Protein AF-A0A2E5I4J6-F1 (afdb_monomer_lite)

Structure (mmCIF, N/CA/C/O backbone):
data_AF-A0A2E5I4J6-F1
#
_entry.id   AF-A0A2E5I4J6-F1
#
loop_
_atom_site.group_PDB
_atom_site.id
_atom_site.type_symbol
_atom_site.label_atom_id
_atom_site.label_alt_id
_atom_site.label_comp_id
_atom_site.label_asym_id
_atom_site.label_entity_id
_atom_site.label_seq_id
_atom_site.pdbx_PDB_ins_code
_atom_site.Cartn_x
_atom_site.Cartn_y
_atom_site.Cartn_z
_atom_site.occupancy
_atom_site.B_iso_or_equiv
_atom_site.auth_seq_id
_atom_site.auth_comp_id
_atom_site.auth_asym_id
_atom_site.auth_atom_id
_atom_site.pdbx_PDB_model_num
ATOM 1 N N . MET A 1 1 ? 42.590 34.398 -25.318 1.00 35.94 1 MET A N 1
ATOM 2 C CA . MET A 1 1 ? 41.976 34.752 -24.016 1.00 35.94 1 MET A CA 1
ATOM 3 C C . MET A 1 1 ? 41.979 33.489 -23.153 1.00 35.94 1 MET A C 1
ATOM 5 O O . MET A 1 1 ? 41.363 32.518 -23.556 1.00 35.94 1 MET A O 1
ATOM 9 N N . LEU A 1 2 ? 42.979 33.320 -22.274 1.00 44.38 2 LEU A N 1
ATOM 10 C CA . LEU A 1 2 ? 42.940 33.562 -20.809 1.00 44.38 2 LEU A CA 1
ATOM 11 C C . LEU A 1 2 ? 41.944 32.632 -20.079 1.00 44.38 2 LEU A C 1
ATOM 13 O O . LEU A 1 2 ? 40.747 32.851 -20.157 1.00 44.38 2 LEU A O 1
ATOM 17 N N . VAL A 1 3 ? 42.395 31.453 -19.620 1.00 49.19 3 VAL A N 1
ATOM 18 C CA . VAL A 1 3 ? 42.924 31.086 -18.272 1.00 49.19 3 VAL A CA 1
ATOM 19 C C . VAL A 1 3 ? 41.827 30.582 -17.324 1.00 49.19 3 VAL A C 1
ATOM 21 O O . VAL A 1 3 ? 40.905 31.307 -16.979 1.00 49.19 3 VAL A O 1
ATOM 24 N N . GLY A 1 4 ? 41.988 29.343 -16.840 1.00 40.25 4 GLY A N 1
ATOM 25 C CA . GLY A 1 4 ? 41.075 28.714 -15.881 1.00 40.25 4 GLY A CA 1
ATOM 26 C C . GLY A 1 4 ? 41.658 27.503 -15.144 1.00 40.25 4 GLY A C 1
ATOM 27 O O . GLY A 1 4 ? 41.047 26.450 -15.130 1.00 40.25 4 GLY A O 1
ATOM 28 N N . ARG A 1 5 ? 42.858 27.676 -14.571 1.00 48.00 5 ARG A N 1
ATOM 29 C CA . ARG A 1 5 ? 43.406 27.019 -13.359 1.00 48.00 5 ARG A CA 1
ATOM 30 C C . ARG A 1 5 ? 43.372 25.478 -13.258 1.00 48.00 5 ARG A C 1
ATOM 32 O O . ARG A 1 5 ? 42.381 24.876 -12.864 1.00 48.00 5 ARG A O 1
ATOM 39 N N . ARG A 1 6 ? 44.557 24.865 -13.411 1.00 54.34 6 ARG A N 1
ATOM 40 C CA . ARG A 1 6 ? 44.910 23.621 -12.701 1.00 54.34 6 ARG A CA 1
ATOM 41 C C . ARG A 1 6 ? 44.964 23.947 -11.206 1.00 54.34 6 ARG A C 1
ATOM 43 O O . ARG A 1 6 ? 45.768 24.789 -10.814 1.00 54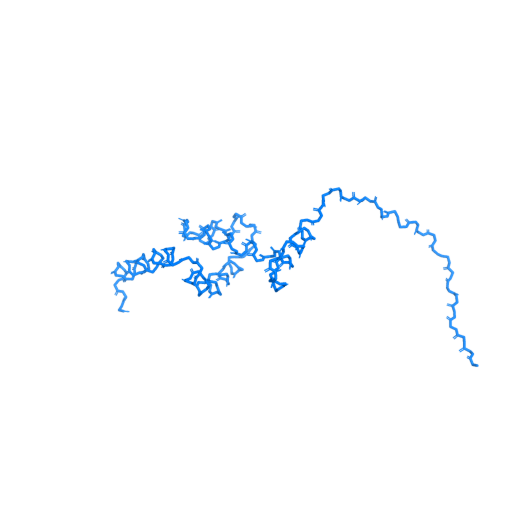.34 6 ARG A O 1
ATOM 50 N N . SER A 1 7 ? 44.102 23.322 -10.407 1.00 42.91 7 SER A N 1
ATOM 51 C CA . SER A 1 7 ? 44.206 23.340 -8.947 1.00 42.91 7 SER A CA 1
ATOM 52 C C . SER A 1 7 ? 44.821 22.035 -8.469 1.00 42.91 7 SER A C 1
ATOM 54 O O . SER A 1 7 ? 44.473 20.952 -8.934 1.00 42.91 7 SER A O 1
ATOM 56 N N . SER A 1 8 ? 45.777 22.205 -7.572 1.00 51.03 8 SER A N 1
ATOM 57 C CA . SER A 1 8 ? 46.767 21.252 -7.109 1.00 51.03 8 SER A CA 1
ATOM 58 C C . SER A 1 8 ? 46.204 20.218 -6.133 1.00 51.03 8 SER A C 1
ATOM 60 O O . SER A 1 8 ? 45.347 20.535 -5.317 1.00 51.03 8 SER A O 1
ATOM 62 N N . ASN A 1 9 ? 46.780 19.016 -6.202 1.00 50.84 9 ASN A N 1
ATOM 63 C CA . ASN A 1 9 ? 47.023 18.074 -5.107 1.00 50.84 9 ASN A CA 1
ATOM 64 C C . ASN A 1 9 ? 45.914 17.907 -4.056 1.00 50.84 9 ASN A C 1
ATOM 66 O O . ASN A 1 9 ? 45.904 18.574 -3.025 1.00 50.84 9 ASN A O 1
ATOM 70 N N . CYS A 1 10 ? 45.091 16.879 -4.245 1.00 33.69 10 CYS A N 1
ATOM 71 C CA . CYS A 1 10 ? 44.533 16.140 -3.122 1.00 33.69 10 CYS A CA 1
ATOM 72 C C . CYS A 1 10 ? 44.548 14.653 -3.476 1.00 33.69 10 CYS A C 1
ATOM 74 O O . CYS A 1 10 ? 43.651 14.136 -4.139 1.00 33.69 10 CYS A O 1
ATOM 76 N N . THR A 1 11 ? 45.626 13.982 -3.078 1.00 51.62 11 THR A N 1
ATOM 77 C CA . THR A 1 11 ? 45.676 12.527 -2.981 1.00 51.62 11 THR A CA 1
ATOM 78 C C . THR A 1 11 ? 44.728 12.131 -1.856 1.00 51.62 11 THR A C 1
ATOM 80 O O . THR A 1 11 ? 45.114 12.064 -0.695 1.00 51.62 11 THR A O 1
ATOM 83 N N . ILE A 1 12 ? 43.460 11.928 -2.183 1.00 46.75 12 ILE A N 1
ATOM 84 C CA . ILE A 1 12 ? 42.578 11.103 -1.369 1.00 46.75 12 ILE A CA 1
ATOM 85 C C . ILE A 1 12 ? 42.181 9.981 -2.301 1.00 46.75 12 ILE A C 1
ATOM 87 O O . ILE A 1 12 ? 41.328 10.139 -3.176 1.00 46.75 12 ILE A O 1
ATOM 91 N N . GLU A 1 13 ? 42.884 8.863 -2.152 1.00 47.88 13 GLU A N 1
ATOM 92 C CA . GLU A 1 13 ? 42.438 7.584 -2.664 1.00 47.88 13 GLU A CA 1
ATOM 93 C C . GLU A 1 13 ? 41.018 7.386 -2.145 1.00 47.88 13 GLU A C 1
ATOM 95 O O . GLU A 1 13 ? 40.796 7.088 -0.971 1.00 47.88 13 GLU A O 1
ATOM 100 N N . HIS A 1 14 ? 40.032 7.633 -3.005 1.00 41.09 14 HIS A N 1
ATOM 101 C CA . HIS A 1 14 ? 38.661 7.287 -2.699 1.00 41.09 14 HIS A CA 1
ATOM 102 C C . HIS A 1 14 ? 38.607 5.760 -2.757 1.00 41.09 14 HIS A C 1
ATOM 104 O O . HIS A 1 14 ? 38.321 5.155 -3.791 1.00 41.09 14 HIS A O 1
ATOM 110 N N . HIS A 1 15 ? 38.964 5.139 -1.633 1.00 50.75 15 HIS A N 1
ATOM 111 C CA . HIS A 1 15 ? 38.722 3.747 -1.296 1.00 50.75 15 HIS A CA 1
ATOM 112 C C . HIS A 1 15 ? 37.207 3.517 -1.283 1.00 50.75 15 HIS A C 1
ATOM 114 O O . HIS A 1 15 ? 36.572 3.350 -0.248 1.00 50.75 15 HIS A O 1
ATOM 120 N N . THR A 1 16 ? 36.587 3.513 -2.456 1.00 58.81 16 THR A N 1
ATOM 121 C CA . THR A 1 16 ? 35.218 3.051 -2.617 1.00 58.81 16 THR A CA 1
ATOM 122 C C . THR A 1 16 ? 35.204 1.976 -3.663 1.00 58.81 16 THR A C 1
ATOM 124 O O . THR A 1 16 ? 34.851 2.211 -4.815 1.00 58.81 16 THR A O 1
ATOM 127 N N . HIS A 1 17 ? 35.534 0.763 -3.230 1.00 49.16 17 HIS A N 1
ATOM 128 C CA . HIS A 1 17 ? 34.823 -0.373 -3.786 1.00 49.16 17 HIS A CA 1
ATOM 129 C C . HIS A 1 17 ? 34.686 -1.529 -2.806 1.00 49.16 17 HIS A C 1
ATOM 131 O O . HIS A 1 17 ? 35.149 -2.640 -3.051 1.00 49.16 17 HIS A O 1
ATOM 137 N N . CYS A 1 18 ? 33.928 -1.316 -1.730 1.00 45.81 18 CYS A N 1
ATOM 138 C CA . CYS A 1 18 ? 33.111 -2.412 -1.230 1.00 45.81 18 CYS A CA 1
ATOM 139 C C . CYS A 1 18 ? 31.972 -2.619 -2.244 1.00 45.81 18 CYS A C 1
ATOM 141 O O . CYS A 1 18 ? 30.885 -2.053 -2.147 1.00 45.81 18 CYS A O 1
ATOM 143 N N . ARG A 1 19 ? 32.239 -3.401 -3.298 1.00 54.50 19 ARG A N 1
ATOM 144 C CA . ARG A 1 19 ? 31.199 -3.893 -4.207 1.00 54.50 19 ARG A CA 1
ATOM 145 C C . ARG A 1 19 ? 30.277 -4.762 -3.360 1.00 54.50 19 ARG A C 1
ATOM 147 O O . ARG A 1 19 ? 30.559 -5.940 -3.159 1.00 54.50 19 ARG A O 1
ATOM 154 N N . ASN A 1 20 ? 29.228 -4.165 -2.801 1.00 55.38 20 ASN A N 1
ATOM 155 C CA . ASN A 1 20 ? 28.232 -4.896 -2.040 1.00 55.38 20 ASN A CA 1
ATOM 156 C C . ASN A 1 20 ? 27.684 -5.979 -2.985 1.00 55.38 20 ASN A C 1
ATOM 158 O O . ASN A 1 20 ? 27.107 -5.661 -4.027 1.00 55.38 20 ASN A O 1
ATOM 162 N N . LYS A 1 21 ? 27.976 -7.255 -2.695 1.00 52.66 21 LYS A N 1
ATOM 163 C CA . LYS A 1 21 ? 27.616 -8.407 -3.546 1.00 52.66 21 LYS A CA 1
ATOM 164 C C . LYS A 1 21 ? 26.110 -8.681 -3.544 1.00 52.66 21 LYS A C 1
ATOM 166 O O . LYS A 1 21 ? 25.644 -9.608 -4.199 1.00 52.66 21 LYS A O 1
ATOM 171 N N . ASN A 1 22 ? 25.344 -7.851 -2.848 1.00 55.41 22 ASN A N 1
ATOM 172 C CA . ASN A 1 22 ? 23.898 -7.833 -2.868 1.00 55.41 22 ASN A CA 1
ATOM 173 C C . ASN A 1 22 ? 23.490 -7.251 -4.223 1.00 55.41 22 ASN A C 1
ATOM 175 O O . ASN A 1 22 ? 23.419 -6.033 -4.401 1.00 55.41 22 ASN A O 1
ATOM 179 N N . GLY A 1 23 ? 23.310 -8.129 -5.213 1.00 58.16 23 GLY A N 1
ATOM 180 C CA . GLY A 1 23 ? 22.790 -7.766 -6.524 1.00 58.16 23 GLY A CA 1
ATOM 181 C C . GLY A 1 23 ? 21.608 -6.825 -6.338 1.00 58.16 23 GLY A C 1
ATOM 182 O O . GLY A 1 23 ? 20.638 -7.175 -5.680 1.00 58.16 23 GLY A O 1
ATOM 183 N N . ASN A 1 24 ? 21.747 -5.591 -6.825 1.00 75.94 24 ASN A N 1
ATOM 184 C CA . ASN A 1 24 ? 20.764 -4.537 -6.602 1.00 75.94 24 ASN A CA 1
ATOM 185 C C . ASN A 1 24 ? 19.378 -5.044 -7.040 1.00 75.94 24 ASN A C 1
ATOM 187 O O . ASN A 1 24 ? 19.101 -5.060 -8.242 1.00 75.94 24 ASN A O 1
ATOM 191 N N . PHE A 1 25 ? 18.516 -5.449 -6.101 1.00 82.06 25 PHE A N 1
ATOM 192 C CA . PHE A 1 25 ? 17.180 -5.976 -6.401 1.00 82.06 25 PHE A CA 1
ATOM 193 C C . PHE A 1 25 ? 16.380 -4.991 -7.254 1.00 82.06 25 PHE A C 1
ATOM 195 O O . PHE A 1 25 ? 15.679 -5.395 -8.174 1.00 82.06 25 PHE A O 1
ATOM 202 N N . SER A 1 26 ? 16.603 -3.689 -7.070 1.00 83.25 26 SER A N 1
ATOM 203 C CA . SER A 1 26 ? 16.039 -2.634 -7.911 1.00 83.25 26 SER A CA 1
ATOM 204 C C . SER A 1 26 ? 16.446 -2.742 -9.387 1.00 83.25 26 SER A C 1
ATOM 206 O O . SER A 1 26 ? 15.654 -2.400 -10.257 1.00 83.25 26 SER A O 1
ATOM 208 N N . LYS A 1 27 ? 17.668 -3.198 -9.705 1.00 84.88 27 LYS A N 1
ATOM 209 C CA . LYS A 1 27 ? 18.123 -3.408 -11.095 1.00 84.88 27 LYS A CA 1
ATOM 210 C C . LYS A 1 27 ? 17.495 -4.659 -11.703 1.00 84.88 27 LYS A C 1
ATOM 212 O O . LYS A 1 27 ? 17.101 -4.619 -12.863 1.00 84.88 27 LYS A O 1
ATOM 217 N N . ILE A 1 28 ? 17.382 -5.733 -10.920 1.00 88.88 28 ILE A N 1
ATOM 218 C CA . ILE A 1 28 ? 16.715 -6.974 -11.340 1.00 88.88 28 ILE A CA 1
ATOM 219 C C . ILE A 1 28 ? 15.233 -6.691 -11.607 1.00 88.88 28 ILE A C 1
ATOM 221 O O . ILE A 1 28 ? 14.733 -7.009 -12.680 1.00 88.88 28 ILE A O 1
ATOM 225 N N . PHE A 1 29 ? 14.570 -5.991 -10.686 1.00 88.12 29 PHE A N 1
ATOM 226 C CA . PHE A 1 29 ? 13.183 -5.568 -10.828 1.00 88.12 29 PHE A CA 1
ATOM 227 C C . PHE A 1 29 ? 12.982 -4.675 -12.053 1.00 88.12 29 PHE A C 1
ATOM 229 O O . PHE A 1 29 ? 12.117 -4.951 -12.871 1.00 88.12 29 PHE A O 1
ATOM 236 N N . LYS A 1 30 ? 13.833 -3.658 -12.253 1.00 88.12 30 LYS A N 1
ATOM 237 C CA . LYS A 1 30 ? 13.779 -2.816 -13.460 1.00 88.12 30 LYS A CA 1
ATOM 238 C C . LYS A 1 30 ? 13.922 -3.619 -14.753 1.00 88.12 30 LYS A C 1
ATOM 240 O O . LYS A 1 30 ? 13.301 -3.262 -15.748 1.00 88.12 30 LYS A O 1
ATOM 245 N N . LYS A 1 31 ? 14.746 -4.672 -14.755 1.00 89.62 31 LYS A N 1
ATOM 246 C CA . LYS A 1 31 ? 14.872 -5.564 -15.912 1.00 89.62 31 LYS A CA 1
ATOM 247 C C . LYS A 1 31 ? 13.567 -6.329 -16.139 1.00 89.62 31 LYS A C 1
ATOM 249 O O . LYS A 1 31 ? 13.003 -6.204 -17.215 1.00 89.62 31 LYS A O 1
ATOM 254 N N . ALA A 1 32 ? 13.052 -7.003 -15.112 1.00 90.38 32 ALA A N 1
ATOM 255 C CA . ALA A 1 32 ? 11.806 -7.767 -15.196 1.00 90.38 32 ALA A CA 1
ATOM 256 C C . ALA A 1 32 ? 10.614 -6.904 -15.646 1.00 90.38 32 ALA A C 1
ATOM 258 O O . ALA A 1 32 ? 9.856 -7.285 -16.528 1.00 90.38 32 ALA A O 1
ATOM 259 N N . VAL A 1 33 ? 10.486 -5.700 -15.093 1.00 91.31 33 VAL A N 1
ATOM 260 C CA . VAL A 1 33 ? 9.431 -4.743 -15.441 1.00 91.31 33 VAL A CA 1
ATOM 261 C C . VAL A 1 33 ? 9.509 -4.296 -16.906 1.00 91.31 33 VAL A C 1
ATOM 263 O O . VAL A 1 33 ? 8.482 -4.152 -17.568 1.00 91.31 33 VAL A O 1
ATOM 266 N N . ARG A 1 34 ? 10.724 -4.092 -17.428 1.00 89.75 34 ARG A N 1
ATOM 267 C CA . ARG A 1 34 ? 10.934 -3.778 -18.845 1.00 89.75 34 ARG A CA 1
ATOM 268 C C . ARG A 1 34 ? 10.584 -4.962 -19.739 1.00 89.75 34 ARG A C 1
ATOM 270 O O . ARG A 1 34 ? 9.998 -4.746 -20.792 1.00 89.75 34 ARG A O 1
ATOM 277 N N . ASP A 1 35 ? 10.905 -6.177 -19.308 1.00 91.44 35 ASP A N 1
ATOM 278 C CA . ASP A 1 35 ? 10.595 -7.398 -20.053 1.00 91.44 35 ASP A CA 1
ATOM 279 C C . ASP A 1 35 ? 9.066 -7.629 -20.137 1.00 91.44 35 ASP A C 1
ATOM 281 O O . ASP A 1 35 ? 8.574 -8.124 -21.144 1.00 91.44 35 ASP A O 1
ATOM 285 N N . ILE A 1 36 ? 8.303 -7.184 -19.127 1.00 91.69 36 ILE A N 1
ATOM 286 C CA . ILE A 1 36 ? 6.823 -7.201 -19.097 1.00 91.69 36 ILE A CA 1
ATOM 287 C C . ILE A 1 36 ? 6.207 -6.003 -19.859 1.00 91.69 36 ILE A C 1
ATOM 289 O O . ILE A 1 36 ? 4.998 -5.947 -20.072 1.00 91.69 36 ILE A O 1
ATOM 293 N N . GLY A 1 37 ? 7.017 -5.028 -20.288 1.00 90.56 37 GLY A N 1
ATOM 294 C CA . GLY A 1 37 ? 6.544 -3.850 -21.021 1.00 90.56 37 GLY A CA 1
ATOM 295 C C . GLY A 1 37 ? 5.838 -2.796 -20.160 1.00 90.56 37 GLY A C 1
ATOM 296 O O . GLY A 1 37 ? 5.078 -1.997 -20.697 1.00 90.56 37 GLY A O 1
ATOM 297 N N . ARG A 1 38 ? 6.089 -2.766 -18.842 1.00 85.62 38 ARG A N 1
ATOM 298 C CA . ARG A 1 38 ? 5.465 -1.823 -17.888 1.00 85.62 38 ARG A CA 1
ATOM 299 C C . ARG A 1 38 ? 6.473 -0.906 -17.176 1.00 85.62 38 ARG A C 1
ATOM 301 O O . ARG A 1 38 ? 6.537 -0.898 -15.946 1.00 85.62 38 ARG A O 1
ATOM 308 N N . PRO A 1 39 ? 7.318 -0.149 -17.902 1.00 84.00 39 PRO A N 1
ATOM 309 C CA . PRO A 1 39 ? 8.452 0.599 -17.341 1.00 84.00 39 PRO A CA 1
ATOM 310 C C . PRO A 1 39 ? 8.085 1.656 -16.282 1.00 84.00 39 PRO A C 1
ATOM 312 O O . PRO A 1 39 ? 8.970 2.139 -15.572 1.00 84.00 39 PRO A O 1
ATOM 315 N N . GLU A 1 40 ? 6.810 2.023 -16.163 1.00 84.25 40 GLU A N 1
ATOM 316 C CA . GLU A 1 40 ? 6.270 2.911 -15.137 1.00 84.25 40 GLU A CA 1
ATOM 317 C C . GLU A 1 40 ? 6.336 2.324 -13.717 1.00 84.25 40 GLU A C 1
ATOM 319 O O . GLU A 1 40 ? 6.349 3.082 -12.739 1.00 84.25 40 GLU A O 1
ATOM 324 N N . LEU A 1 41 ? 6.419 0.993 -13.581 1.00 84.88 41 LEU A N 1
ATOM 325 C CA . LEU A 1 41 ? 6.458 0.330 -12.280 1.00 84.88 41 LEU A CA 1
ATOM 326 C C . LEU A 1 41 ? 7.798 0.557 -11.570 1.00 84.88 41 LEU A C 1
ATOM 328 O O . LEU A 1 41 ? 8.888 0.290 -12.084 1.00 84.88 41 LEU A O 1
ATOM 332 N N . LYS A 1 42 ? 7.711 1.019 -10.321 1.00 85.19 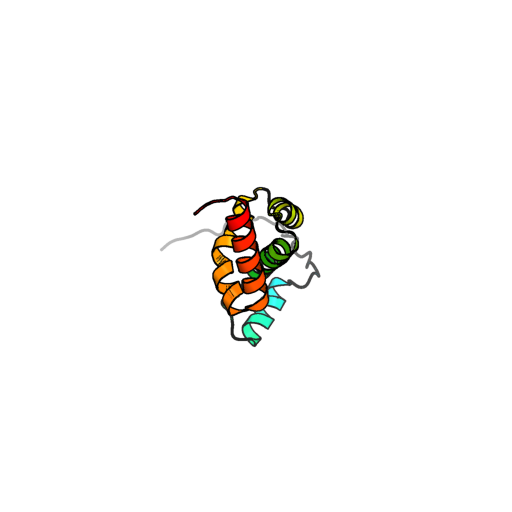42 LYS A N 1
ATOM 333 C CA . LYS A 1 42 ? 8.860 1.298 -9.456 1.00 85.19 42 LYS A CA 1
ATOM 334 C C . LYS A 1 42 ? 8.956 0.259 -8.350 1.00 85.19 42 LYS A C 1
ATOM 336 O O . LYS A 1 42 ? 7.958 -0.296 -7.912 1.00 85.19 42 LYS A O 1
ATOM 341 N N . PHE A 1 43 ? 10.169 0.059 -7.841 1.00 84.31 43 PHE A N 1
ATOM 342 C CA . PHE A 1 43 ? 10.424 -0.898 -6.760 1.00 84.31 43 PHE A CA 1
ATOM 343 C C . PHE A 1 43 ? 9.619 -0.587 -5.485 1.00 84.31 43 PHE A C 1
ATOM 345 O O . PHE A 1 43 ? 9.201 -1.500 -4.784 1.00 84.31 43 PHE A O 1
ATOM 352 N N . HIS A 1 44 ? 9.346 0.695 -5.213 1.00 83.62 44 HIS A N 1
ATOM 353 C CA . HIS A 1 44 ? 8.515 1.112 -4.079 1.00 83.62 44 HIS A CA 1
ATOM 354 C C . HIS A 1 44 ? 7.066 0.613 -4.173 1.00 83.62 44 HIS A C 1
ATOM 356 O O . HIS A 1 44 ? 6.483 0.307 -3.140 1.00 83.62 44 HIS A O 1
ATOM 362 N N . ASN A 1 45 ? 6.539 0.399 -5.383 1.00 82.38 45 ASN A N 1
ATOM 363 C CA . ASN A 1 45 ? 5.171 -0.080 -5.587 1.00 82.38 45 ASN A CA 1
ATOM 364 C C . ASN A 1 45 ? 4.953 -1.476 -4.978 1.00 82.38 45 ASN A C 1
ATOM 366 O O . ASN A 1 45 ? 3.839 -1.803 -4.581 1.00 82.38 45 ASN A O 1
ATOM 370 N N . LEU A 1 46 ? 6.011 -2.293 -4.864 1.00 85.62 46 LEU A N 1
ATOM 371 C CA . LEU A 1 46 ? 5.938 -3.599 -4.199 1.00 85.62 46 LEU A CA 1
ATOM 372 C C . LEU A 1 46 ? 5.578 -3.457 -2.720 1.00 85.62 46 LEU A C 1
ATOM 374 O O . LEU A 1 46 ? 4.747 -4.199 -2.204 1.00 85.62 46 LEU A O 1
ATOM 378 N N . ARG A 1 47 ? 6.194 -2.484 -2.043 1.00 85.44 47 ARG A N 1
ATOM 379 C CA . ARG A 1 47 ? 5.925 -2.207 -0.631 1.00 85.44 47 ARG A CA 1
ATOM 380 C C . ARG A 1 47 ? 4.515 -1.664 -0.441 1.00 85.44 47 ARG A C 1
ATOM 382 O O . ARG A 1 47 ? 3.846 -2.052 0.509 1.00 85.44 47 ARG A O 1
ATOM 389 N N . ASP A 1 48 ? 4.069 -0.823 -1.366 1.00 81.62 48 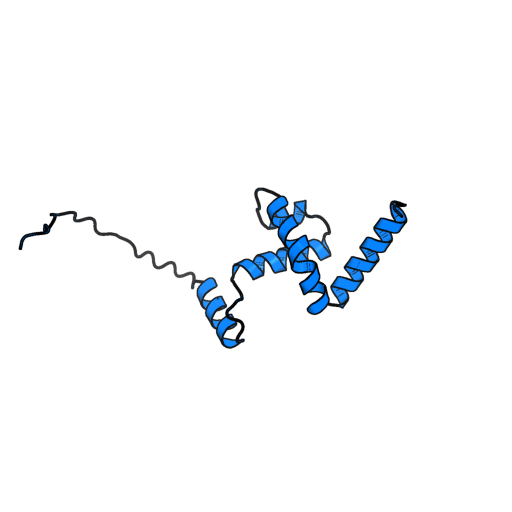ASP A N 1
ATOM 390 C CA . ASP A 1 48 ? 2.718 -0.266 -1.352 1.00 81.62 48 ASP A CA 1
ATOM 391 C C . ASP A 1 48 ? 1.667 -1.380 -1.537 1.00 81.62 48 ASP A C 1
ATOM 393 O O . ASP A 1 48 ? 0.696 -1.449 -0.788 1.00 81.62 48 ASP A O 1
ATOM 397 N N . THR A 1 49 ? 1.920 -2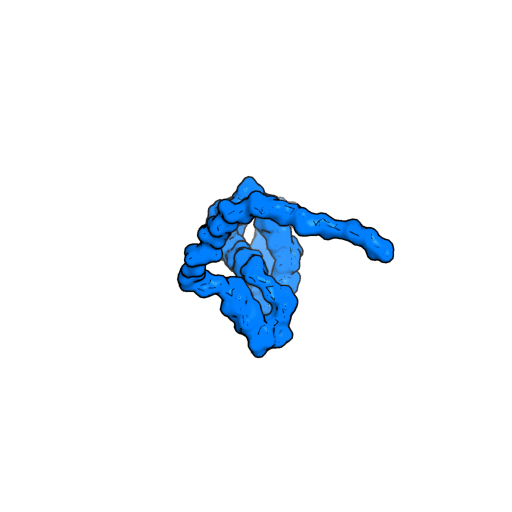.320 -2.457 1.00 83.25 49 THR A N 1
ATOM 398 C CA . THR A 1 49 ? 1.052 -3.489 -2.694 1.00 83.25 49 THR A CA 1
ATOM 399 C C . THR A 1 49 ? 0.992 -4.392 -1.460 1.00 83.25 49 THR A C 1
ATOM 401 O O . THR A 1 49 ? -0.087 -4.801 -1.038 1.00 83.25 49 THR A O 1
ATOM 404 N N . PHE A 1 50 ? 2.140 -4.663 -0.829 1.00 86.44 50 PHE A N 1
ATOM 405 C CA . PHE A 1 50 ? 2.202 -5.444 0.408 1.00 86.44 50 PHE A CA 1
ATOM 406 C C . PHE A 1 50 ? 1.412 -4.787 1.548 1.00 86.44 50 PHE A C 1
ATOM 408 O O . PHE A 1 50 ? 0.686 -5.474 2.264 1.00 86.44 50 PHE A O 1
ATOM 415 N N . ALA A 1 51 ? 1.513 -3.462 1.693 1.00 84.75 51 ALA A N 1
ATOM 416 C CA . ALA A 1 51 ? 0.755 -2.718 2.693 1.00 84.75 51 ALA A CA 1
ATOM 417 C C . ALA A 1 51 ? -0.757 -2.911 2.513 1.00 84.75 51 ALA A C 1
ATOM 419 O O . ALA A 1 51 ? -1.469 -3.140 3.489 1.00 84.75 51 ALA A O 1
ATOM 420 N N . LEU A 1 52 ? -1.234 -2.860 1.266 1.00 80.31 52 LEU A N 1
ATOM 421 C CA . LEU A 1 52 ? -2.643 -3.049 0.938 1.00 80.31 52 LEU A CA 1
ATOM 422 C C . LEU A 1 52 ? -3.098 -4.483 1.230 1.00 80.31 52 LEU A C 1
ATOM 424 O O . LEU A 1 52 ? -4.110 -4.669 1.896 1.00 80.31 52 LEU A O 1
ATOM 428 N N . MET A 1 53 ? -2.326 -5.487 0.805 1.00 82.56 53 MET A N 1
ATOM 429 C CA . MET A 1 53 ? -2.634 -6.898 1.071 1.00 82.56 53 MET A CA 1
ATOM 430 C C . MET A 1 53 ? -2.722 -7.186 2.573 1.00 82.56 53 MET A C 1
ATOM 432 O O . MET A 1 53 ? -3.720 -7.733 3.035 1.00 82.56 53 MET A O 1
ATOM 436 N N . ARG A 1 54 ? -1.730 -6.744 3.357 1.00 85.88 54 ARG A N 1
ATOM 437 C CA . ARG A 1 54 ? -1.743 -6.917 4.817 1.00 85.88 54 ARG A CA 1
ATOM 438 C C . ARG A 1 54 ? -2.888 -6.173 5.477 1.00 85.88 54 ARG A C 1
ATOM 440 O O . ARG A 1 54 ? -3.511 -6.714 6.380 1.00 85.88 54 ARG A O 1
ATOM 447 N N . TYR A 1 55 ? -3.196 -4.964 5.016 1.00 84.25 55 TYR A N 1
ATOM 448 C CA . TYR A 1 55 ? -4.340 -4.221 5.530 1.00 84.25 55 TYR A CA 1
ATOM 449 C C . TYR A 1 55 ? -5.662 -4.936 5.241 1.00 84.25 55 TYR A C 1
ATOM 451 O O . TYR A 1 55 ? -6.529 -4.964 6.107 1.00 84.25 55 TYR A O 1
ATOM 459 N N . LEU A 1 56 ? -5.831 -5.542 4.065 1.00 79.12 56 LEU A N 1
ATOM 460 C CA . LEU A 1 56 ? -7.045 -6.297 3.747 1.00 79.12 56 LEU A CA 1
ATOM 461 C C . LEU A 1 56 ? -7.220 -7.512 4.664 1.00 79.12 56 LEU A C 1
ATOM 463 O O . LEU A 1 56 ? -8.353 -7.788 5.061 1.00 79.12 56 LEU A O 1
ATOM 467 N N . GLU A 1 57 ? -6.116 -8.175 5.023 1.00 80.94 57 GLU A N 1
ATOM 468 C CA . GLU A 1 57 ? -6.079 -9.310 5.952 1.00 80.94 57 GLU A CA 1
ATOM 469 C C . GLU A 1 57 ? -6.333 -8.903 7.412 1.00 80.94 57 GLU A C 1
ATOM 471 O O . GLU A 1 57 ? -7.184 -9.495 8.071 1.00 80.94 57 GLU A O 1
ATOM 476 N N . THR A 1 58 ? -5.582 -7.930 7.942 1.00 83.31 58 THR A N 1
ATOM 477 C CA . THR A 1 58 ? -5.587 -7.607 9.382 1.00 83.31 58 THR A CA 1
ATOM 478 C C . THR A 1 58 ? -6.557 -6.495 9.756 1.00 83.31 58 THR A C 1
ATOM 480 O O . THR A 1 58 ? -6.995 -6.434 10.900 1.00 83.31 58 THR A O 1
ATOM 483 N N . ARG A 1 59 ? -6.869 -5.591 8.818 1.00 76.38 59 ARG A N 1
ATOM 484 C CA . ARG A 1 59 ? -7.665 -4.361 9.008 1.00 76.38 59 ARG A CA 1
ATOM 485 C C . ARG A 1 59 ? -7.126 -3.382 10.050 1.00 76.38 59 ARG A C 1
ATOM 487 O O . ARG A 1 59 ? -7.756 -2.361 10.310 1.00 76.38 59 ARG A O 1
ATOM 494 N N . ASP A 1 60 ? -5.926 -3.624 10.564 1.00 84.19 60 ASP A N 1
ATOM 495 C CA . ASP A 1 60 ? -5.235 -2.733 11.484 1.00 84.19 60 ASP A CA 1
ATOM 496 C C . ASP A 1 60 ? -4.110 -1.986 10.757 1.00 84.19 60 ASP A C 1
ATOM 498 O O . ASP A 1 60 ? -3.031 -2.516 10.472 1.00 84.19 60 ASP A O 1
ATOM 502 N N . ILE A 1 61 ? -4.361 -0.709 10.470 1.00 83.75 61 ILE A N 1
ATOM 503 C CA . ILE A 1 61 ? -3.393 0.160 9.802 1.00 83.75 61 ILE A CA 1
ATOM 504 C C . ILE A 1 61 ? -2.155 0.448 10.665 1.00 83.75 61 ILE A C 1
ATOM 506 O O . ILE A 1 61 ? -1.068 0.669 10.125 1.00 83.75 61 ILE A O 1
ATOM 510 N N . TYR A 1 62 ? -2.279 0.416 11.994 1.00 86.56 62 TYR A N 1
ATOM 511 C CA . TYR A 1 62 ? -1.161 0.623 12.911 1.00 86.56 62 TYR A CA 1
ATOM 512 C C . TYR A 1 62 ? -0.236 -0.585 12.901 1.00 86.56 62 TYR A C 1
ATOM 514 O O . TYR A 1 62 ? 0.986 -0.422 12.830 1.00 86.56 62 TYR A O 1
ATOM 522 N N . GLN A 1 63 ? -0.812 -1.789 12.895 1.00 86.44 63 GLN A N 1
ATOM 523 C CA . GLN A 1 63 ? -0.053 -3.022 12.731 1.00 86.44 63 GLN A CA 1
ATOM 524 C C . GLN A 1 63 ? 0.720 -3.014 11.408 1.00 86.44 63 GLN A C 1
ATOM 526 O O . GLN A 1 63 ? 1.936 -3.199 11.412 1.00 86.44 63 GLN A O 1
ATOM 531 N N . VAL A 1 64 ? 0.051 -2.713 10.292 1.00 86.94 64 VAL A N 1
ATOM 532 C CA . VAL A 1 64 ? 0.698 -2.637 8.972 1.00 86.94 64 VAL A CA 1
ATOM 533 C C . VAL A 1 64 ? 1.795 -1.571 8.956 1.00 86.94 64 VAL A C 1
ATOM 535 O O . VAL A 1 64 ? 2.903 -1.817 8.485 1.00 86.94 64 VAL A O 1
ATOM 538 N N . SER A 1 65 ? 1.538 -0.391 9.526 1.00 85.81 65 SER A N 1
ATOM 539 C CA . SER A 1 65 ? 2.538 0.675 9.645 1.00 85.81 65 SER A CA 1
ATOM 540 C C . SER A 1 65 ? 3.770 0.230 10.440 1.00 85.81 65 SER A C 1
ATOM 542 O O . SER A 1 65 ? 4.893 0.594 10.083 1.00 85.81 65 SER A O 1
ATOM 544 N N . LYS A 1 66 ? 3.581 -0.570 11.497 1.00 87.38 66 LYS A N 1
ATOM 545 C CA . LYS A 1 66 ? 4.660 -1.120 12.325 1.00 87.38 66 LYS A CA 1
ATOM 546 C C . LYS A 1 66 ? 5.447 -2.208 11.595 1.00 87.38 66 LYS A C 1
ATOM 548 O O . LYS A 1 66 ? 6.672 -2.182 11.648 1.00 87.38 66 LYS A O 1
ATOM 553 N N . GLU A 1 67 ? 4.770 -3.106 10.880 1.00 86.62 67 GLU A N 1
ATOM 554 C CA . GLU A 1 67 ? 5.395 -4.136 10.033 1.00 86.62 67 GLU A CA 1
ATOM 555 C C . GLU A 1 67 ? 6.231 -3.510 8.911 1.00 86.62 67 GLU A C 1
ATOM 557 O O . GLU A 1 67 ? 7.326 -3.973 8.598 1.00 86.62 67 GLU A O 1
ATOM 562 N N . LEU A 1 68 ? 5.751 -2.402 8.346 1.00 86.12 68 LEU A N 1
ATOM 563 C CA . LEU A 1 68 ? 6.503 -1.620 7.375 1.00 86.12 68 LEU A CA 1
ATOM 564 C C . LEU A 1 68 ? 7.646 -0.834 8.030 1.00 86.12 68 LEU A C 1
ATOM 566 O O . LEU A 1 68 ? 8.604 -0.506 7.340 1.00 86.12 68 LEU A O 1
ATOM 570 N N . GLY A 1 69 ? 7.577 -0.505 9.319 1.00 86.12 69 GLY A N 1
ATOM 571 C CA . GLY A 1 69 ? 8.544 0.373 9.981 1.00 86.12 69 GLY A CA 1
ATOM 572 C C . GLY A 1 69 ? 8.383 1.846 9.588 1.00 86.12 69 GLY A C 1
ATOM 57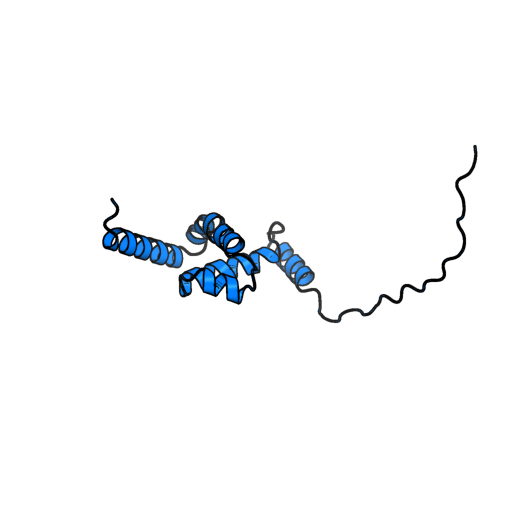3 O O . GLY A 1 69 ? 9.369 2.572 9.469 1.00 86.12 69 GLY A O 1
ATOM 574 N N . HIS A 1 70 ? 7.154 2.297 9.323 1.00 84.12 70 HIS A N 1
ATOM 575 C CA . HIS A 1 70 ? 6.866 3.712 9.094 1.00 84.12 70 HIS A CA 1
ATOM 576 C C . HIS A 1 70 ? 6.771 4.470 10.418 1.00 84.12 70 HIS A C 1
ATOM 578 O O . HIS A 1 70 ? 6.040 4.075 11.323 1.00 84.12 70 HIS A O 1
ATOM 584 N N . SER A 1 71 ? 7.450 5.615 10.497 1.00 78.38 71 SER A N 1
ATOM 585 C CA . SER A 1 71 ? 7.391 6.511 11.659 1.00 78.38 71 SER A CA 1
ATOM 586 C C . SER A 1 71 ? 6.022 7.174 11.840 1.00 78.38 71 SER A C 1
ATOM 588 O O . SER A 1 71 ? 5.725 7.691 12.912 1.00 78.38 71 SER A O 1
ATOM 590 N N . SER A 1 72 ? 5.193 7.198 10.792 1.00 76.38 72 SER A N 1
ATOM 591 C CA . SER A 1 72 ? 3.849 7.770 10.829 1.00 76.38 72 SER A CA 1
ATOM 592 C C . SER A 1 72 ? 2.875 6.951 9.991 1.00 76.38 72 SER A C 1
ATOM 594 O O . SER A 1 72 ? 3.145 6.632 8.832 1.00 76.38 72 SER A O 1
ATOM 596 N N . VAL A 1 73 ? 1.704 6.699 10.571 1.00 77.25 73 VAL A N 1
ATOM 597 C CA . VAL A 1 73 ? 0.589 5.959 9.963 1.00 77.25 73 VAL A CA 1
ATOM 598 C C . VAL A 1 73 ? 0.029 6.674 8.731 1.00 77.25 73 VAL A C 1
ATOM 600 O O . VAL A 1 73 ? -0.444 6.021 7.806 1.00 77.25 73 VAL A O 1
ATOM 603 N N . LYS A 1 74 ? 0.195 8.002 8.645 1.00 71.56 74 LYS A N 1
ATOM 604 C CA . LYS A 1 74 ? -0.243 8.818 7.499 1.00 71.56 74 LYS A CA 1
ATOM 605 C C . LYS A 1 74 ? 0.378 8.386 6.170 1.00 71.56 74 LYS A C 1
ATOM 607 O O . LYS A 1 74 ? -0.236 8.536 5.117 1.00 71.56 74 LYS A O 1
ATOM 612 N N . VAL A 1 75 ? 1.602 7.849 6.201 1.00 68.38 75 VAL A N 1
ATOM 613 C CA . VAL A 1 75 ? 2.257 7.316 4.995 1.00 68.38 75 VAL A CA 1
ATOM 614 C C . VAL A 1 75 ? 1.504 6.084 4.495 1.00 68.38 75 VAL A C 1
ATOM 616 O O . VAL A 1 75 ? 1.327 5.922 3.293 1.00 68.38 75 VAL A O 1
ATOM 619 N N . THR A 1 76 ? 1.003 5.267 5.421 1.00 71.44 76 THR A N 1
ATOM 620 C CA . THR A 1 76 ? 0.247 4.049 5.133 1.00 71.44 76 THR A CA 1
ATOM 621 C C . THR A 1 76 ? -1.187 4.355 4.676 1.00 71.44 76 THR A C 1
ATOM 623 O O . THR A 1 76 ? -1.676 3.723 3.743 1.00 71.44 76 THR A O 1
ATOM 626 N N . GLU A 1 77 ? -1.829 5.384 5.245 1.00 7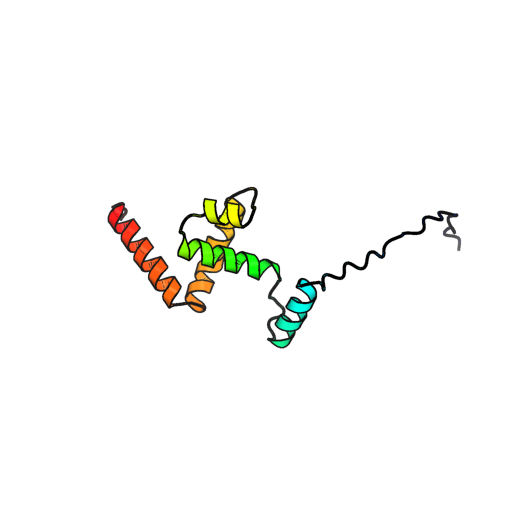3.88 77 GLU A N 1
ATOM 627 C CA . GLU A 1 77 ? -3.168 5.857 4.834 1.00 73.88 77 GLU A CA 1
ATOM 628 C C . GLU A 1 77 ? -3.225 6.263 3.358 1.00 73.88 77 GLU A C 1
ATOM 630 O O . GLU A 1 77 ? -4.210 5.987 2.668 1.00 73.88 77 GLU A O 1
ATOM 635 N N . LYS A 1 78 ? -2.148 6.877 2.853 1.00 72.38 78 LYS A N 1
ATOM 636 C CA . LYS A 1 78 ? -2.040 7.291 1.450 1.00 72.38 78 LYS A CA 1
ATOM 637 C C . LYS A 1 78 ? -2.150 6.109 0.480 1.00 72.38 78 LYS A C 1
ATOM 639 O O . LYS A 1 78 ? -2.695 6.267 -0.609 1.00 72.38 78 LYS A O 1
ATOM 644 N N . TYR A 1 79 ? -1.660 4.926 0.850 1.00 70.06 79 TYR A N 1
ATOM 645 C CA . TYR A 1 79 ? -1.766 3.746 -0.016 1.00 70.06 79 TYR A CA 1
ATOM 646 C C . TYR A 1 79 ? -3.202 3.259 -0.134 1.00 70.06 79 TYR A C 1
ATOM 648 O O . TYR A 1 79 ? -3.651 2.939 -1.234 1.00 70.06 79 TYR A O 1
ATOM 656 N N . LEU A 1 80 ? -3.934 3.280 0.980 1.00 69.94 80 LEU A N 1
ATOM 657 C CA . LEU A 1 80 ? -5.332 2.866 1.016 1.00 69.94 80 LEU A CA 1
ATOM 658 C C . LEU A 1 80 ? -6.188 3.764 0.122 1.00 69.94 80 LEU A C 1
ATOM 660 O O . LEU A 1 80 ? -6.989 3.276 -0.661 1.00 69.94 80 LEU A O 1
ATOM 664 N N . THR A 1 81 ? -5.981 5.078 0.159 1.00 68.38 81 THR A N 1
ATOM 665 C CA . THR A 1 81 ? -6.776 6.005 -0.664 1.00 68.38 81 THR A CA 1
ATOM 666 C C . THR A 1 81 ? -6.472 5.900 -2.158 1.00 68.38 81 THR A C 1
ATOM 668 O O . THR A 1 81 ? -7.380 6.032 -2.972 1.00 68.38 81 THR A O 1
ATOM 671 N N . HIS A 1 82 ? -5.212 5.668 -2.535 1.00 63.34 82 HIS A N 1
ATOM 672 C CA . HIS A 1 82 ? -4.791 5.690 -3.939 1.00 63.34 82 HIS A CA 1
ATOM 673 C C . HIS A 1 82 ? -4.947 4.350 -4.673 1.00 63.34 82 HIS A C 1
ATOM 675 O O . HIS A 1 82 ? -5.065 4.365 -5.896 1.00 63.34 82 HIS A O 1
ATOM 681 N N . GLN A 1 83 ? -4.913 3.209 -3.973 1.00 66.12 83 GLN A N 1
ATOM 682 C CA . GLN A 1 83 ? -4.880 1.886 -4.616 1.00 66.12 83 GLN A CA 1
ATOM 683 C C . GLN A 1 83 ? -6.158 1.059 -4.459 1.00 66.12 83 GLN A C 1
ATOM 685 O O . GLN A 1 83 ? -6.265 0.025 -5.110 1.00 66.12 83 GLN A O 1
ATOM 690 N N . LEU A 1 84 ? -7.156 1.502 -3.685 1.00 64.69 84 LEU A N 1
ATOM 691 C CA . LEU A 1 84 ? -8.459 0.817 -3.641 1.00 64.69 84 LEU A CA 1
ATOM 692 C C . LEU A 1 84 ? -9.116 0.724 -5.029 1.00 64.69 84 LEU A C 1
ATOM 694 O O . LEU A 1 84 ? -9.708 -0.298 -5.359 1.00 64.69 84 LEU A O 1
ATOM 698 N N . SER A 1 85 ? -8.944 1.747 -5.869 1.00 62.22 85 SER A N 1
ATOM 699 C CA . SER A 1 85 ? -9.431 1.745 -7.255 1.00 62.22 85 SER A CA 1
ATOM 700 C C . SER A 1 85 ? -8.695 0.745 -8.154 1.00 62.22 85 SER A C 1
ATOM 702 O O . SER A 1 85 ? -9.306 0.157 -9.041 1.00 62.22 85 SER A O 1
ATOM 704 N N . MET A 1 86 ? -7.397 0.514 -7.923 1.00 66.69 86 MET A N 1
ATOM 705 C CA . MET A 1 86 ? -6.635 -0.532 -8.622 1.00 66.69 86 MET A CA 1
ATOM 706 C C . MET A 1 86 ? -6.983 -1.929 -8.107 1.00 66.69 86 MET A C 1
ATOM 708 O O . MET A 1 86 ? -7.063 -2.865 -8.894 1.00 66.69 86 MET A O 1
ATOM 712 N N . LEU A 1 87 ? -7.245 -2.070 -6.806 1.00 68.19 87 LEU A N 1
ATOM 713 C CA . LEU A 1 87 ? -7.632 -3.340 -6.197 1.00 68.19 87 LEU A CA 1
ATOM 714 C C . LEU A 1 87 ? -8.947 -3.877 -6.777 1.00 68.19 87 LEU A C 1
ATOM 716 O O . LEU A 1 87 ? -9.052 -5.077 -7.004 1.00 68.19 87 LEU A O 1
ATOM 720 N N . GLU A 1 88 ? -9.925 -3.011 -7.056 1.00 63.97 88 GLU A N 1
ATOM 721 C CA . GLU A 1 88 ? -11.166 -3.412 -7.739 1.00 63.97 88 GLU A CA 1
ATOM 722 C C . GLU A 1 88 ? -10.918 -3.984 -9.138 1.00 63.97 88 GLU A C 1
ATOM 724 O O . GLU A 1 88 ? -11.583 -4.943 -9.531 1.00 63.97 88 GLU A O 1
ATOM 729 N N . ALA A 1 89 ? -9.959 -3.418 -9.873 1.00 66.38 89 ALA A N 1
ATOM 730 C CA . ALA A 1 89 ? -9.629 -3.855 -11.224 1.00 66.38 89 ALA A CA 1
ATOM 731 C C . ALA A 1 89 ? -8.797 -5.148 -11.236 1.00 66.38 89 ALA A C 1
ATOM 733 O O . ALA A 1 89 ? -9.068 -6.042 -12.037 1.00 66.38 89 ALA A O 1
ATOM 734 N N . ASP A 1 90 ? -7.805 -5.254 -10.348 1.00 70.75 90 ASP A N 1
ATOM 735 C CA . ASP A 1 90 ? -6.853 -6.369 -10.331 1.00 70.75 90 ASP A CA 1
ATOM 736 C C . ASP A 1 90 ? -7.362 -7.573 -9.511 1.00 70.75 90 ASP A C 1
ATOM 738 O O . ASP A 1 90 ? -7.056 -8.722 -9.835 1.00 70.75 90 ASP A O 1
ATOM 742 N N . PHE A 1 91 ? -8.164 -7.338 -8.465 1.00 70.62 91 PHE A N 1
ATOM 743 C CA . PHE A 1 91 ? -8.622 -8.363 -7.521 1.00 70.62 91 PHE A CA 1
ATOM 744 C C . PHE A 1 91 ? -10.101 -8.178 -7.130 1.00 70.62 91 PHE A C 1
ATOM 746 O O . PHE A 1 91 ? -10.421 -7.831 -5.986 1.00 70.62 91 PHE A O 1
ATOM 753 N N . PRO A 1 92 ? -11.039 -8.475 -8.047 1.00 73.38 92 PRO A N 1
ATOM 754 C CA . PRO A 1 92 ? -12.463 -8.220 -7.832 1.00 73.38 92 PRO A CA 1
ATOM 755 C C . PRO A 1 92 ? -13.065 -8.998 -6.648 1.00 73.38 92 PRO A C 1
ATOM 757 O O . PRO A 1 92 ? -14.051 -8.550 -6.065 1.00 73.38 92 PRO A O 1
ATOM 760 N N . SER A 1 93 ? -12.491 -10.146 -6.265 1.00 75.38 93 SER A N 1
ATOM 761 C CA . SER A 1 93 ? -12.907 -10.904 -5.073 1.00 75.38 93 SER A CA 1
ATOM 762 C C . SER A 1 93 ? -12.555 -10.176 -3.772 1.00 75.38 93 SER A C 1
ATOM 764 O O . SER A 1 93 ? -13.434 -9.951 -2.946 1.00 75.38 93 SER A O 1
ATOM 766 N N . LEU A 1 94 ? -11.306 -9.720 -3.634 1.00 70.50 94 LEU A N 1
ATOM 767 C CA . LEU A 1 94 ? -10.827 -8.967 -2.468 1.00 70.50 94 LEU A CA 1
ATOM 768 C C . LEU A 1 94 ? -11.577 -7.641 -2.298 1.00 70.50 94 LEU A C 1
ATOM 770 O O . LEU A 1 94 ? -11.909 -7.250 -1.179 1.00 70.50 94 LEU A O 1
ATOM 774 N N . ALA A 1 95 ? -11.884 -6.965 -3.406 1.00 73.12 95 ALA A N 1
ATOM 775 C CA . ALA A 1 95 ? -12.687 -5.750 -3.380 1.00 73.12 95 ALA A CA 1
ATOM 776 C C . ALA A 1 95 ? -14.130 -6.004 -2.918 1.00 73.12 95 ALA A C 1
ATOM 778 O O . ALA A 1 95 ? -14.677 -5.227 -2.134 1.00 73.12 95 ALA A O 1
ATOM 779 N N . ARG A 1 96 ? -14.745 -7.112 -3.356 1.00 75.94 96 ARG A N 1
ATOM 780 C CA . ARG A 1 96 ? -16.079 -7.522 -2.894 1.00 75.94 96 ARG A CA 1
ATOM 781 C C . ARG A 1 96 ? -16.109 -7.761 -1.393 1.00 75.94 96 ARG A C 1
ATOM 783 O O . ARG A 1 96 ? -17.000 -7.235 -0.731 1.00 75.94 96 ARG A O 1
ATOM 790 N N . ASP A 1 97 ? -15.127 -8.484 -0.867 1.00 77.31 97 ASP A N 1
ATOM 791 C CA . ASP A 1 97 ? -15.025 -8.766 0.565 1.00 77.31 97 ASP A CA 1
ATOM 792 C C . ASP A 1 97 ? -14.811 -7.476 1.370 1.00 77.31 97 ASP A C 1
ATOM 794 O O . ASP A 1 97 ? -15.461 -7.255 2.395 1.00 77.31 97 ASP A O 1
ATOM 798 N N . TYR A 1 98 ? -13.973 -6.563 0.865 1.00 76.56 98 TYR A N 1
ATOM 799 C CA . TYR A 1 98 ? -13.776 -5.238 1.453 1.00 76.56 98 TYR A CA 1
ATOM 800 C C . TYR A 1 98 ? -15.073 -4.422 1.516 1.00 76.56 98 TYR A C 1
ATOM 802 O O . TYR A 1 98 ? -15.427 -3.910 2.581 1.00 76.56 98 TYR A O 1
ATOM 810 N N . ASN A 1 99 ? -15.800 -4.338 0.401 1.00 76.38 99 ASN A N 1
ATOM 811 C CA . ASN A 1 99 ? -17.039 -3.570 0.298 1.00 76.38 99 ASN A CA 1
ATOM 812 C C . ASN A 1 99 ? -18.173 -4.184 1.135 1.00 76.38 99 ASN A C 1
ATOM 814 O O . ASN A 1 99 ? -18.886 -3.453 1.820 1.00 76.38 99 ASN A O 1
ATOM 818 N N . ALA A 1 100 ? -18.317 -5.513 1.140 1.00 76.69 100 ALA A N 1
ATOM 819 C CA . ALA A 1 100 ? -19.319 -6.216 1.942 1.00 76.69 100 ALA A CA 1
ATOM 820 C C . ALA A 1 100 ? -19.111 -5.990 3.448 1.00 76.69 100 ALA A C 1
ATOM 822 O O . ALA A 1 100 ? -20.065 -5.732 4.182 1.00 76.69 100 ALA A O 1
ATOM 823 N N . GLN A 1 101 ? -17.860 -6.019 3.907 1.00 71.56 101 GLN A N 1
ATOM 824 C CA . GLN A 1 101 ? -17.528 -5.769 5.309 1.00 71.56 101 GLN A CA 1
ATOM 825 C C . GLN A 1 101 ? -17.697 -4.298 5.696 1.00 71.56 101 GLN A C 1
ATOM 827 O O . GLN A 1 101 ? -18.222 -4.010 6.767 1.00 71.56 101 GLN A O 1
ATOM 832 N N . LYS A 1 102 ? -17.339 -3.363 4.808 1.00 75.06 102 LYS A N 1
ATOM 833 C CA . LYS A 1 102 ? -17.586 -1.929 5.018 1.00 75.06 102 LYS A CA 1
ATOM 834 C C . LYS A 1 102 ? -19.083 -1.620 5.099 1.00 75.06 102 LYS A C 1
ATOM 836 O O . LYS A 1 102 ? -19.504 -0.793 5.904 1.00 75.06 102 LYS A O 1
ATOM 841 N N . GLN A 1 103 ? -19.896 -2.314 4.302 1.00 75.81 103 GLN A N 1
ATOM 842 C CA . GLN A 1 103 ? -21.351 -2.233 4.377 1.00 75.81 103 GLN A CA 1
ATOM 843 C C . GLN A 1 103 ? -21.878 -2.793 5.707 1.00 75.81 103 GLN A C 1
ATOM 845 O O . GLN A 1 103 ? -22.745 -2.173 6.317 1.00 75.81 103 GLN A O 1
ATOM 850 N N . ALA A 1 104 ? -21.336 -3.915 6.191 1.00 76.69 104 ALA A N 1
ATOM 851 C CA . ALA A 1 104 ? -21.696 -4.480 7.493 1.00 76.69 104 ALA A CA 1
ATOM 852 C C . ALA A 1 104 ? -21.337 -3.540 8.657 1.00 76.69 104 ALA A C 1
ATOM 854 O O . ALA A 1 104 ? -22.157 -3.327 9.546 1.00 76.69 104 ALA A O 1
ATOM 855 N N . GLU A 1 105 ? -20.156 -2.921 8.622 1.00 76.06 105 GLU A N 1
ATOM 856 C CA . GLU A 1 105 ? -19.724 -1.932 9.615 1.00 76.06 105 GLU A CA 1
ATOM 857 C C . GLU A 1 105 ? -20.613 -0.679 9.583 1.00 76.06 105 GLU A C 1
ATOM 859 O O . GLU A 1 105 ? -21.047 -0.199 10.629 1.00 76.06 105 GLU A O 1
ATOM 864 N N . LYS A 1 106 ? -20.985 -0.198 8.387 1.00 76.12 106 LYS A N 1
ATOM 865 C CA . LYS A 1 106 ? -21.923 0.924 8.219 1.00 76.12 106 LYS A CA 1
ATOM 866 C C . LYS A 1 106 ? -23.304 0.613 8.810 1.00 76.12 106 LYS A C 1
ATOM 868 O O . LYS A 1 106 ? -23.873 1.453 9.504 1.00 76.12 106 LYS A O 1
ATOM 873 N N . ILE A 1 107 ? -23.819 -0.594 8.565 1.00 79.19 107 ILE A N 1
ATOM 874 C CA . ILE A 1 107 ? -25.095 -1.073 9.120 1.00 79.19 107 ILE A CA 1
ATOM 875 C C . ILE A 1 107 ? -25.008 -1.190 10.648 1.00 79.19 107 ILE A C 1
ATOM 877 O O . ILE A 1 107 ? -25.939 -0.790 11.343 1.00 79.19 107 ILE A O 1
ATOM 881 N N . MET A 1 108 ? -23.889 -1.690 11.179 1.00 72.88 108 MET A N 1
ATOM 882 C CA . MET A 1 108 ? -23.685 -1.854 12.620 1.00 72.88 108 MET A CA 1
ATOM 883 C C . MET A 1 108 ? -23.524 -0.512 13.356 1.00 72.88 108 MET A C 1
ATOM 885 O O . MET A 1 108 ? -23.962 -0.386 14.497 1.00 72.88 108 MET A O 1
ATOM 889 N N . LEU A 1 109 ? -22.936 0.498 12.709 1.00 72.62 109 LEU A N 1
ATOM 890 C CA . LEU A 1 109 ? -22.755 1.843 13.267 1.00 72.62 109 LEU A CA 1
ATOM 891 C C . LEU A 1 109 ? -23.974 2.763 13.075 1.00 72.62 109 LEU A C 1
ATOM 893 O O . LEU A 1 109 ? -23.960 3.892 13.563 1.00 72.62 109 LEU A O 1
ATOM 897 N N . GLY A 1 110 ? -25.028 2.306 12.389 1.00 63.34 110 GLY A N 1
ATOM 898 C CA . GLY A 1 110 ? -26.283 3.053 12.238 1.00 63.34 110 GLY A CA 1
ATOM 899 C C . GLY A 1 110 ? -26.146 4.386 11.492 1.00 63.34 110 GLY A C 1
ATOM 900 O O . GLY A 1 110 ? -26.963 5.284 11.688 1.00 63.34 110 GLY A O 1
ATOM 901 N N . ILE A 1 111 ? -25.111 4.540 10.663 1.00 62.00 111 ILE A N 1
ATOM 902 C CA . ILE A 1 111 ? -24.866 5.764 9.892 1.00 62.00 111 ILE A CA 1
ATOM 903 C C . ILE A 1 111 ? -25.655 5.659 8.573 1.00 62.00 111 ILE A C 1
ATOM 905 O O . ILE A 1 111 ? -25.448 4.672 7.862 1.00 62.00 111 ILE A O 1
ATOM 909 N N . PRO A 1 112 ? -26.537 6.623 8.230 1.00 59.47 112 PRO A N 1
ATOM 910 C CA . PRO A 1 112 ? -27.349 6.574 7.007 1.00 59.47 112 PRO A CA 1
ATOM 911 C C . PRO A 1 112 ? -26.506 6.482 5.721 1.00 59.47 112 PRO A C 1
ATOM 913 O O . PRO A 1 112 ? -25.401 7.066 5.633 1.00 59.47 112 PRO A O 1
#

pLDDT: mean 72.5, std 14.44, range [33.69, 91.69]

Foldseek 3Di:
DDDDDDDDDDPDPPPDDPVVPPPPVQVVVCVVCVVVVNNVDGPVVVLLVVLVVVCLVPVDLVVSCVVSVPPDSVVSVVSVVPCLVVCCVPPVPSNVSVVVVVVVVCVVVVPD

Sequence (112 aa):
MLVGRRSSNCTIEHHTHCRNKNGNFSKIFKKAVRDIGRPELKFHNLRDTFALMRYLETRDIYQVSKELGHSSVKVTEKYLTHQLSMLEADFPSLARDYNAQKQAEKIMLGIP

Radius of gyration: 23.8 Å; chains: 1; bounding box: 74×46×37 Å

Secondary structure (DSSP, 8-state):
-----PPP-------------S--HHHHHHHHHHHTT-TT--THHHHHHHHHHHHHHH--HHHHHHHHT-S-HHHHHHHHHHHHHHHHHH-HHHHHHHHHHHHHHHHHTT--